Protein AF-A0A838I2Y4-F1 (afdb_monomer)

Sequence (147 aa):
MRSLARFLLILVGFSLLSAVQGAMAASDRRRVGKDERAFYVGSHGWHTSIVVARTQIPSGAWPPGVTERTFAGYPYLEIGWGDRKFYTAPKPNVAMAFDAAFAPGPSVLHVVGLRPPLERAHAWSALVRARCTRAELDRLCRALGDS

Mean predicted aligned error: 10.51 Å

Radius of gyration: 18.24 Å; Cα contacts (8 Å, |Δi|>4): 194; chains: 1; bounding box: 56×30×41 Å

Secondary structure (DSSP, 8-state):
-HHHHHHHHHHHHHHHHHHHHHHHHHHTT----TTEEEEEEEE-SS-EEEEEEGGGS-TT-PPTT--GGGGTT-SEEEEEEEEHHHHH-SS--HHHHHHHHHS---EEEEEEEE-S-GGGTS--SEEEEEEEEHHHHHHHHHHHHT-

pLDDT: mean 81.63, std 17.97, range [40.75, 96.5]

Foldseek 3Di:
DVVVVVVVVVVVVVVVVVVVVVVVVVLVPDPDDPQKDKWKWFAPPLFIWIKHFLVLQDQVLAAPPDHSVVQVVFRMKTKGKWAPCQVPDPDHDPVNVVCGVPPDHDMDIDIDGADPPPPPRDPTPDMGMDMDGSVVSNVVSNVSRVD

Solvent-accessible surface area (backbone atoms only — not comparable to full-atom values): 8588 Å² total; per-residue (Å²): 116,79,65,60,57,54,52,49,52,52,50,51,51,54,52,55,57,52,52,53,53,55,53,54,64,55,59,75,69,61,86,74,58,100,56,64,38,65,38,32,44,37,25,64,80,87,51,67,31,41,33,39,45,49,91,68,54,54,92,89,24,54,34,84,96,52,52,74,74,80,41,66,91,23,63,25,35,38,41,33,72,44,37,38,69,45,75,68,39,96,74,65,50,71,69,46,52,51,42,54,74,74,47,92,74,62,68,40,77,48,79,44,70,34,54,84,62,66,82,72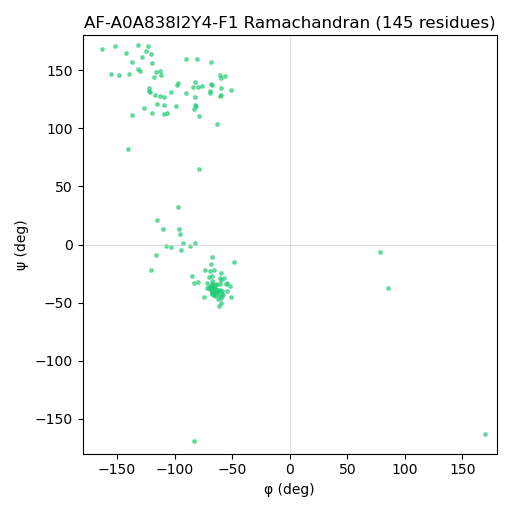,61,49,88,57,71,40,76,44,80,46,77,39,44,53,73,54,50,48,49,50,37,34,56,62,18,74,101

Nearest PDB structures (foldseek):
  7o1f-assembly1_C  TM=2.236E-01  e=2.782E+00  Thermochaetoides thermophila DSM 1495
  1ge8-assembly1_A  TM=2.158E-01  e=5.201E+00  Pyrococcus furiosus
  8rvo-assembly1_I  TM=1.762E-01  e=9.133E+00  Saccharomyces cerevisiae

Structure (mmCIF, N/CA/C/O backbone):
data_AF-A0A838I2Y4-F1
#
_entry.id   AF-A0A838I2Y4-F1
#
loop_
_atom_site.group_PDB
_atom_site.id
_atom_site.type_symbol
_atom_site.label_atom_id
_atom_site.label_alt_id
_atom_site.label_comp_id
_atom_site.label_asym_id
_atom_site.label_entity_id
_atom_site.label_seq_id
_atom_site.pdbx_PDB_ins_code
_atom_site.Cartn_x
_atom_site.Cartn_y
_atom_site.Cartn_z
_atom_site.occupancy
_atom_site.B_iso_or_equiv
_atom_site.auth_seq_id
_atom_site.auth_comp_id
_atom_site.auth_asym_id
_atom_site.auth_atom_id
_atom_site.pdbx_PDB_model_num
ATOM 1 N N . MET A 1 1 ? 39.630 -11.931 13.669 1.00 49.16 1 MET A N 1
ATOM 2 C CA . MET A 1 1 ? 38.730 -10.766 13.876 1.00 49.16 1 MET A CA 1
ATOM 3 C C . MET A 1 1 ? 37.644 -10.616 12.799 1.00 49.16 1 MET A C 1
ATOM 5 O O . MET A 1 1 ? 36.511 -10.334 13.158 1.00 49.16 1 MET A O 1
ATOM 9 N N . ARG A 1 2 ? 37.916 -10.856 11.503 1.00 44.41 2 ARG A N 1
ATOM 10 C CA . ARG A 1 2 ? 36.912 -10.728 10.416 1.00 44.41 2 ARG A CA 1
ATOM 11 C C . ARG A 1 2 ? 35.832 -11.833 10.342 1.00 44.41 2 ARG A C 1
ATOM 13 O O . ARG A 1 2 ? 34.778 -11.578 9.770 1.00 44.41 2 ARG A O 1
ATOM 20 N N . SER A 1 3 ? 36.042 -13.032 10.903 1.00 50.31 3 SER A N 1
ATOM 21 C CA . SER A 1 3 ? 34.997 -14.083 10.943 1.00 50.31 3 SER A CA 1
ATOM 22 C C . SER A 1 3 ? 34.031 -13.942 12.127 1.00 50.31 3 SER A C 1
ATOM 24 O O . SER A 1 3 ? 32.865 -14.296 11.996 1.00 50.31 3 SER A O 1
ATOM 26 N N . LEU A 1 4 ? 34.469 -13.333 13.234 1.00 48.91 4 LEU A N 1
ATOM 27 C CA . LEU A 1 4 ? 33.637 -13.090 14.418 1.00 48.91 4 LEU A CA 1
ATOM 28 C C . LEU A 1 4 ? 32.532 -12.054 14.137 1.00 48.91 4 LEU A C 1
ATOM 30 O O . LEU A 1 4 ? 31.389 -12.244 14.534 1.00 48.91 4 LEU A O 1
ATOM 34 N N . ALA A 1 5 ? 32.845 -11.007 13.364 1.00 40.75 5 ALA A N 1
ATOM 35 C CA . ALA A 1 5 ? 31.877 -9.990 12.939 1.00 40.75 5 ALA A CA 1
ATOM 36 C C . ALA A 1 5 ? 30.797 -10.541 11.985 1.00 40.75 5 ALA A C 1
ATOM 38 O O . ALA A 1 5 ? 29.648 -10.114 12.037 1.00 40.75 5 ALA A O 1
ATOM 39 N N . ARG A 1 6 ? 31.144 -11.527 11.143 1.00 45.00 6 ARG A N 1
ATOM 40 C CA . ARG A 1 6 ? 30.187 -12.212 10.255 1.00 45.00 6 ARG A CA 1
ATOM 41 C C . ARG A 1 6 ? 29.246 -13.133 11.033 1.00 45.00 6 ARG A C 1
ATOM 43 O O . ARG A 1 6 ? 28.061 -13.172 10.730 1.00 45.00 6 ARG A O 1
ATOM 50 N N . PHE A 1 7 ? 29.750 -13.806 12.067 1.00 49.69 7 PHE A N 1
ATOM 51 C CA . PHE A 1 7 ? 28.928 -14.613 12.972 1.00 49.69 7 PHE A CA 1
ATOM 52 C C . PHE A 1 7 ? 27.969 -13.745 13.805 1.00 49.69 7 PHE A C 1
ATOM 54 O O . PHE A 1 7 ? 26.801 -14.093 13.956 1.00 49.69 7 PHE A O 1
ATOM 61 N N . LEU A 1 8 ? 28.428 -12.575 14.272 1.00 51.66 8 LEU A N 1
ATOM 62 C CA . LEU A 1 8 ? 27.589 -11.615 14.998 1.00 51.66 8 LEU A CA 1
ATOM 63 C C . LEU A 1 8 ? 26.461 -11.038 14.124 1.00 51.66 8 LEU A C 1
ATOM 65 O O . LEU A 1 8 ? 25.335 -10.920 14.592 1.00 51.66 8 LEU A O 1
ATOM 69 N N . LEU A 1 9 ? 26.732 -10.722 12.851 1.00 50.97 9 LEU A N 1
ATOM 70 C CA . LEU A 1 9 ? 25.718 -10.217 11.912 1.00 50.97 9 LEU A CA 1
ATOM 71 C C . LEU A 1 9 ? 24.637 -11.262 11.590 1.00 50.97 9 LEU A C 1
ATOM 73 O O . LEU A 1 9 ? 23.460 -10.916 11.515 1.00 50.97 9 LEU A O 1
ATOM 77 N N . ILE A 1 10 ? 25.013 -12.539 11.462 1.00 55.91 10 ILE A N 1
ATOM 78 C CA . ILE A 1 10 ? 24.059 -13.641 11.248 1.00 55.91 10 ILE A CA 1
ATOM 79 C C . ILE A 1 10 ? 23.187 -13.854 12.498 1.00 55.91 10 ILE A C 1
ATOM 81 O O . ILE A 1 10 ? 21.975 -14.018 12.374 1.00 55.91 10 ILE A O 1
ATOM 85 N N . LEU A 1 11 ? 23.766 -13.774 13.702 1.00 51.59 11 LEU A N 1
ATOM 86 C CA . LEU A 1 11 ? 23.029 -13.911 14.967 1.00 51.59 11 LEU A CA 1
ATOM 87 C C . LEU A 1 11 ? 22.084 -12.729 15.245 1.00 51.59 11 LEU A C 1
ATOM 89 O O . LEU A 1 11 ? 20.965 -12.942 15.716 1.00 51.59 11 LEU A O 1
ATOM 93 N N . VAL A 1 12 ? 22.480 -11.497 14.908 1.00 56.12 12 VAL A N 1
ATOM 94 C CA . VAL A 1 12 ? 21.600 -10.314 14.985 1.00 56.12 12 VAL A CA 1
ATOM 95 C C . VAL A 1 12 ? 20.452 -10.429 13.976 1.00 56.12 12 VAL A C 1
ATOM 97 O O . VAL A 1 12 ? 19.304 -10.175 14.335 1.00 56.12 12 VAL A O 1
ATOM 100 N N . GLY A 1 13 ? 20.727 -10.900 12.754 1.00 45.03 13 GLY A N 1
ATOM 101 C CA . GLY A 1 13 ? 19.696 -11.177 11.748 1.00 45.03 13 GLY A CA 1
ATOM 102 C C . GLY A 1 13 ? 18.682 -12.233 12.205 1.00 45.03 13 GLY A C 1
ATOM 103 O O . GLY A 1 13 ? 17.477 -12.019 12.094 1.00 45.03 13 GLY A O 1
ATOM 104 N N . PHE A 1 14 ? 19.144 -13.334 12.805 1.00 52.06 14 PHE A N 1
ATOM 105 C CA . PHE A 1 14 ? 18.268 -14.397 13.318 1.00 52.06 14 PHE A CA 1
ATOM 106 C C . PHE A 1 14 ? 17.422 -13.941 14.523 1.00 52.06 14 PHE A C 1
ATOM 108 O O . PHE A 1 14 ? 16.253 -14.316 14.662 1.00 52.06 14 PHE A O 1
ATOM 115 N N . SER A 1 15 ? 17.991 -13.078 15.370 1.00 52.84 15 SER A N 1
ATOM 116 C CA . SER A 1 15 ? 17.298 -12.490 16.524 1.00 52.84 15 SER A CA 1
ATOM 117 C C . SER A 1 15 ? 16.214 -11.493 16.092 1.00 52.84 15 SER A C 1
ATOM 119 O O . SER A 1 15 ? 15.123 -11.484 16.663 1.00 52.84 15 SER A O 1
ATOM 121 N N . LEU A 1 16 ? 16.465 -10.712 15.033 1.00 48.28 16 LEU A N 1
ATOM 122 C CA . LEU A 1 16 ? 15.476 -9.810 14.433 1.00 48.28 16 LEU A CA 1
ATOM 123 C C . LEU A 1 16 ? 14.318 -10.579 13.772 1.00 48.28 16 LEU A C 1
ATOM 125 O O . LEU A 1 16 ? 13.164 -10.197 13.955 1.00 48.28 16 LEU A O 1
ATOM 129 N N . LEU A 1 17 ? 14.586 -11.699 13.087 1.00 46.59 17 LEU A N 1
ATOM 130 C CA . LEU A 1 17 ? 13.525 -12.558 12.532 1.00 46.59 17 LEU A CA 1
ATOM 131 C C . LEU A 1 17 ? 12.643 -13.198 13.620 1.00 46.59 17 LEU A C 1
ATOM 133 O O . LEU A 1 17 ? 11.425 -13.287 13.456 1.00 46.59 17 LEU A O 1
ATOM 137 N N . SER A 1 18 ? 13.235 -13.601 14.745 1.00 54.41 18 SER A N 1
ATOM 138 C CA . SER A 1 18 ? 12.499 -14.213 15.863 1.00 54.41 18 SER A CA 1
ATOM 139 C C . SER A 1 18 ? 11.603 -13.197 16.588 1.00 54.41 18 SER A C 1
ATOM 141 O O . SER A 1 18 ? 10.475 -13.514 16.972 1.00 54.41 18 SER A O 1
ATOM 143 N N . ALA A 1 19 ? 12.058 -11.946 16.715 1.00 50.62 19 ALA A N 1
ATOM 144 C CA . ALA A 1 19 ? 11.269 -10.857 17.291 1.00 50.62 19 ALA A CA 1
ATOM 145 C C . ALA A 1 19 ? 10.045 -10.493 16.428 1.00 50.62 19 ALA A C 1
ATOM 147 O O . ALA A 1 19 ? 8.967 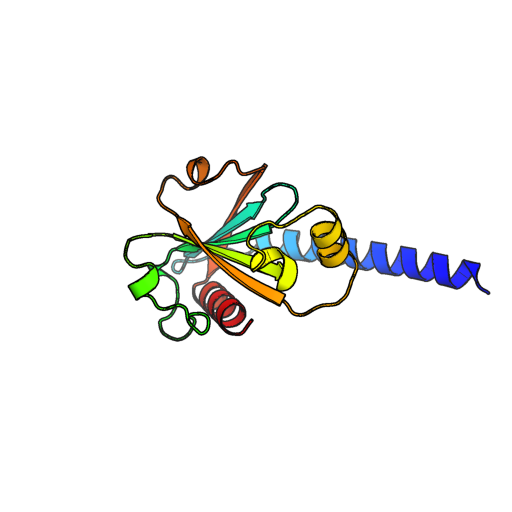-10.229 16.967 1.00 50.62 19 ALA A O 1
ATOM 148 N N . VAL A 1 20 ? 10.173 -10.549 15.096 1.00 51.12 20 VAL A N 1
ATOM 149 C CA . VAL A 1 20 ? 9.050 -10.329 14.167 1.00 51.12 20 VAL A CA 1
ATOM 150 C C . VAL A 1 20 ? 7.984 -11.425 14.313 1.00 51.12 20 VAL A C 1
ATOM 152 O O . VAL A 1 20 ? 6.795 -11.112 14.373 1.00 51.12 20 VAL A O 1
ATOM 155 N N . GLN A 1 21 ? 8.379 -12.697 14.455 1.00 48.38 21 GLN A N 1
ATOM 156 C CA . GLN A 1 21 ? 7.431 -13.804 14.666 1.00 48.38 21 GLN A CA 1
ATOM 157 C C . GLN A 1 21 ? 6.688 -13.698 16.007 1.00 48.38 21 GLN A C 1
ATOM 159 O O . GLN A 1 21 ? 5.468 -13.870 16.053 1.00 48.38 21 GLN A O 1
ATOM 164 N N . GLY A 1 22 ? 7.397 -13.359 17.090 1.00 44.53 22 GLY A N 1
ATOM 165 C CA . GLY A 1 22 ? 6.794 -13.168 18.414 1.00 44.53 22 GLY A CA 1
ATOM 166 C C . GLY A 1 22 ? 5.775 -12.021 18.455 1.00 44.53 22 GLY A C 1
ATOM 167 O O . GLY A 1 22 ? 4.707 -12.165 19.051 1.00 44.53 22 GLY A O 1
ATOM 168 N N . ALA A 1 23 ? 6.059 -10.910 17.767 1.00 50.09 23 ALA A N 1
ATOM 169 C CA . ALA A 1 23 ? 5.144 -9.774 17.659 1.00 50.09 23 ALA A CA 1
ATOM 170 C C . ALA A 1 23 ? 3.867 -10.114 16.863 1.00 50.09 23 ALA A C 1
ATOM 172 O O . ALA A 1 23 ? 2.768 -9.723 17.262 1.00 50.09 23 ALA A O 1
ATOM 173 N N . MET A 1 24 ? 3.986 -10.898 15.786 1.00 48.28 24 MET A N 1
ATOM 174 C CA . MET A 1 24 ? 2.833 -11.366 15.003 1.00 48.28 24 MET A CA 1
ATOM 175 C C . MET A 1 24 ? 1.944 -12.336 15.797 1.00 48.28 24 MET A C 1
ATOM 177 O O . MET A 1 24 ? 0.725 -12.173 15.820 1.00 48.28 24 MET A O 1
ATOM 181 N N . ALA A 1 25 ? 2.534 -13.280 16.540 1.00 45.22 25 ALA A N 1
ATOM 182 C CA . ALA A 1 25 ? 1.789 -14.227 17.379 1.00 45.22 25 ALA A CA 1
ATOM 183 C C . ALA A 1 25 ? 1.113 -13.577 18.608 1.00 45.22 25 ALA A C 1
ATOM 185 O O . ALA A 1 25 ? 0.159 -14.121 19.174 1.00 45.22 25 ALA A O 1
ATOM 186 N N . ALA A 1 26 ? 1.601 -12.418 19.057 1.00 49.00 26 ALA A N 1
ATOM 187 C CA . ALA A 1 26 ? 0.959 -11.625 20.104 1.00 49.00 26 ALA A CA 1
ATOM 188 C C . ALA A 1 26 ? -0.217 -10.792 19.562 1.00 49.00 26 ALA A C 1
ATOM 190 O O . ALA A 1 26 ? -1.211 -10.612 20.269 1.00 49.00 26 ALA A O 1
ATOM 191 N N . SER A 1 27 ? -0.144 -10.342 18.303 1.00 51.97 27 SER A N 1
ATOM 192 C CA . SER A 1 27 ? -1.231 -9.611 17.639 1.00 51.97 27 SER A CA 1
ATOM 193 C C . SER A 1 27 ? -2.504 -10.451 17.490 1.00 51.97 27 SER A C 1
ATOM 195 O O . SER A 1 27 ? -3.605 -9.915 17.608 1.00 51.97 27 SER A O 1
ATOM 197 N N . ASP A 1 28 ? -2.360 -11.760 17.285 1.00 48.66 28 ASP A N 1
ATOM 198 C CA . ASP A 1 28 ? -3.473 -12.699 17.081 1.00 48.66 28 ASP A CA 1
ATOM 199 C C . ASP A 1 28 ? -4.334 -12.908 18.349 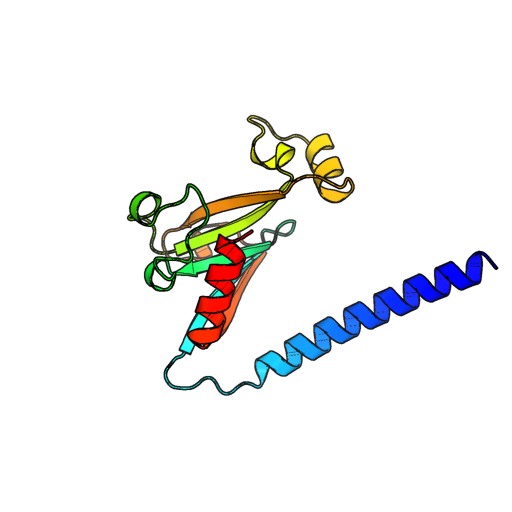1.00 48.66 28 ASP A C 1
ATOM 201 O O . ASP A 1 28 ? -5.477 -13.356 18.297 1.00 48.66 28 ASP A O 1
ATOM 205 N N . ARG A 1 29 ? -3.813 -12.525 19.526 1.00 49.94 29 ARG A N 1
ATOM 206 C CA . ARG A 1 29 ? -4.487 -12.686 20.828 1.00 49.94 29 ARG A CA 1
ATOM 207 C C . ARG A 1 29 ? -5.319 -11.487 21.274 1.00 49.94 29 ARG A C 1
ATOM 209 O O . ARG A 1 29 ? -5.902 -11.516 22.362 1.00 49.94 29 ARG A O 1
ATOM 216 N N . ARG A 1 30 ? -5.399 -10.421 20.475 1.00 55.75 30 ARG A N 1
ATOM 217 C CA . ARG A 1 30 ? -6.185 -9.242 20.846 1.00 55.75 30 ARG A CA 1
ATOM 218 C C . ARG A 1 30 ? -7.668 -9.507 20.585 1.00 55.75 30 ARG A C 1
ATOM 220 O O . ARG A 1 30 ? -8.099 -9.583 19.441 1.00 55.75 30 ARG A O 1
ATOM 227 N N . ARG A 1 31 ? -8.475 -9.622 21.646 1.00 51.78 31 ARG A N 1
ATOM 228 C CA . ARG A 1 31 ? -9.944 -9.604 21.528 1.00 51.78 31 ARG A CA 1
ATOM 229 C C . ARG A 1 31 ? -10.370 -8.239 20.979 1.00 51.78 31 ARG A C 1
ATOM 231 O O . ARG A 1 31 ? -10.342 -7.245 21.701 1.00 51.78 31 ARG A O 1
ATOM 238 N N . VAL A 1 32 ? -10.718 -8.187 19.697 1.00 53.06 32 VAL A N 1
ATOM 239 C CA . VAL A 1 32 ? -11.208 -6.971 19.037 1.00 53.06 32 VAL A CA 1
ATOM 240 C C . VAL A 1 32 ? -12.700 -6.815 19.353 1.00 53.06 32 VAL A C 1
ATOM 242 O O . VAL A 1 32 ? -13.491 -7.711 19.079 1.00 53.06 32 VAL A O 1
ATOM 245 N N . GLY A 1 33 ? -13.066 -5.712 20.012 1.00 53.53 33 GLY A N 1
ATOM 246 C CA . GLY A 1 33 ? -14.449 -5.375 20.377 1.00 53.53 33 GLY A CA 1
ATOM 247 C C . GLY A 1 33 ? -15.242 -4.706 19.243 1.00 53.53 33 GLY A C 1
ATOM 248 O O . GLY A 1 33 ? -14.782 -4.634 18.111 1.00 53.53 33 GLY A O 1
ATOM 249 N N . LYS A 1 34 ? -16.424 -4.165 19.582 1.00 50.09 34 LYS A N 1
ATOM 250 C CA . LYS A 1 34 ? -17.480 -3.584 18.710 1.00 50.09 34 LYS A CA 1
ATOM 251 C C . LYS A 1 34 ? -17.022 -2.569 17.632 1.00 50.09 34 LYS A C 1
ATOM 253 O O . LYS A 1 34 ? -17.766 -2.322 16.689 1.00 50.09 34 LYS A O 1
ATOM 258 N N . ASP A 1 35 ? -15.803 -2.038 17.726 1.00 62.22 35 ASP A N 1
ATOM 259 C CA . ASP A 1 35 ? -15.154 -1.164 16.732 1.00 62.22 35 ASP A CA 1
ATOM 260 C C . ASP A 1 35 ? -14.203 -1.915 15.780 1.00 62.22 35 ASP A C 1
ATOM 262 O O . ASP A 1 35 ? -13.185 -1.371 15.337 1.00 62.22 35 ASP A O 1
ATOM 266 N N . GLU A 1 36 ? -14.519 -3.171 15.461 1.00 76.00 36 GLU A N 1
ATOM 267 C CA . GLU A 1 36 ? -13.730 -3.994 14.547 1.00 76.00 36 GLU A CA 1
ATOM 268 C C . GLU A 1 36 ? -13.667 -3.341 13.155 1.00 76.00 36 GLU A C 1
ATOM 270 O O . GLU A 1 36 ? -14.669 -2.938 12.550 1.00 76.00 36 GLU A O 1
ATOM 275 N N . ARG A 1 37 ? -12.445 -3.186 12.660 1.00 92.44 37 ARG A N 1
ATOM 276 C CA . ARG A 1 37 ? -12.104 -2.788 11.299 1.00 92.44 37 ARG A CA 1
ATOM 277 C C . ARG A 1 37 ? -11.188 -3.850 10.712 1.00 92.44 37 ARG A C 1
ATOM 279 O O . ARG A 1 37 ? -10.683 -4.727 11.415 1.00 92.44 37 ARG A O 1
ATOM 286 N N . ALA A 1 38 ? -10.997 -3.793 9.404 1.00 92.44 38 ALA A N 1
ATOM 287 C CA . ALA A 1 38 ? -10.071 -4.685 8.742 1.00 92.44 38 ALA A CA 1
ATOM 288 C C . ALA A 1 38 ? -9.440 -3.999 7.544 1.00 92.44 38 ALA A C 1
ATOM 290 O O . ALA A 1 38 ? -10.097 -3.243 6.834 1.00 92.44 38 ALA A O 1
ATOM 291 N N . PHE A 1 39 ? -8.190 -4.348 7.310 1.00 95.38 39 PHE A N 1
ATOM 292 C CA . PHE A 1 39 ? -7.505 -4.146 6.048 1.00 95.38 39 PHE A CA 1
ATOM 293 C C . PHE A 1 39 ? -7.014 -5.512 5.567 1.00 95.38 39 PHE A C 1
ATOM 295 O O . PHE A 1 39 ? -7.107 -6.511 6.291 1.00 95.38 39 PHE A O 1
ATOM 302 N N . TYR A 1 40 ? -6.517 -5.573 4.342 1.00 95.44 40 TYR A N 1
ATOM 303 C CA . TYR A 1 40 ? -5.910 -6.781 3.806 1.00 95.44 40 TYR A CA 1
ATOM 304 C C . TYR A 1 40 ? -4.441 -6.531 3.510 1.00 95.44 40 TYR A C 1
ATOM 306 O O . TYR A 1 40 ? -4.046 -5.422 3.163 1.00 95.44 40 TYR A O 1
ATOM 314 N N . VAL A 1 41 ? -3.641 -7.577 3.650 1.00 96.50 41 VAL A N 1
ATOM 315 C CA . VAL A 1 41 ? -2.261 -7.617 3.179 1.00 96.50 41 VAL A CA 1
ATOM 316 C C . VAL A 1 41 ? -2.247 -8.524 1.959 1.00 96.50 41 VAL A C 1
ATOM 318 O O . VAL A 1 41 ? -2.544 -9.716 2.070 1.00 96.50 41 VAL A O 1
ATOM 321 N N . GLY A 1 42 ? -1.979 -7.937 0.797 1.00 94.19 42 GLY A N 1
ATOM 322 C CA . GLY A 1 42 ? -1.878 -8.638 -0.476 1.00 94.19 42 GLY A CA 1
ATOM 323 C C . GLY A 1 42 ? -0.424 -8.944 -0.800 1.00 94.19 42 GLY A C 1
ATOM 324 O O . GLY A 1 42 ? 0.450 -8.114 -0.579 1.00 94.19 42 GLY A O 1
ATOM 325 N N . SER A 1 43 ? -0.149 -10.133 -1.325 1.00 93.56 43 SER A N 1
ATOM 326 C CA . SER A 1 43 ? 1.156 -10.498 -1.867 1.00 93.56 43 SER A CA 1
ATOM 327 C C . SER A 1 43 ? 1.019 -10.894 -3.328 1.00 93.56 43 SER A C 1
ATOM 329 O O . SER A 1 43 ? 0.204 -11.750 -3.667 1.00 93.56 43 SER A O 1
ATOM 331 N N . HIS A 1 44 ? 1.877 -10.328 -4.172 1.00 87.00 44 HIS A N 1
ATOM 332 C CA . HIS A 1 44 ? 2.085 -10.721 -5.571 1.00 87.00 44 HIS A CA 1
ATOM 333 C C . HIS A 1 44 ? 3.283 -11.678 -5.724 1.00 87.00 44 HIS A C 1
ATOM 335 O O . HIS A 1 44 ? 3.800 -11.881 -6.817 1.00 87.00 44 HIS A O 1
ATOM 341 N N . GLY A 1 45 ? 3.787 -12.240 -4.616 1.00 88.56 45 GLY A N 1
ATOM 342 C CA . GLY A 1 45 ? 4.950 -13.138 -4.566 1.00 88.56 45 GLY A CA 1
ATOM 343 C C . GLY A 1 45 ? 6.301 -12.420 -4.484 1.00 88.56 45 GLY A C 1
ATOM 344 O O . GLY A 1 45 ? 7.177 -12.857 -3.748 1.00 88.56 45 GLY A O 1
ATOM 345 N N . TRP A 1 46 ? 6.453 -11.295 -5.179 1.00 83.69 46 TRP A N 1
ATOM 346 C CA . TRP A 1 46 ? 7.662 -10.452 -5.158 1.00 83.69 46 TRP A CA 1
ATOM 347 C C . TRP A 1 46 ? 7.407 -9.051 -4.579 1.00 83.69 46 TRP A C 1
ATOM 349 O O . TRP A 1 46 ? 8.346 -8.297 -4.336 1.00 83.69 46 TRP A O 1
ATOM 359 N N . HIS A 1 47 ? 6.139 -8.708 -4.342 1.00 88.31 47 HIS A N 1
ATOM 360 C CA . HIS A 1 47 ? 5.704 -7.440 -3.767 1.00 88.31 47 HIS A CA 1
ATOM 361 C C . HIS A 1 47 ? 4.564 -7.669 -2.776 1.00 88.31 47 HIS A C 1
ATOM 363 O O . HIS A 1 47 ? 3.741 -8.567 -2.973 1.00 88.31 47 HIS A O 1
ATOM 369 N N . THR A 1 48 ? 4.513 -6.843 -1.734 1.00 93.12 48 THR A N 1
ATOM 370 C CA . THR A 1 48 ? 3.456 -6.853 -0.722 1.00 93.12 48 THR A CA 1
ATOM 371 C C . THR A 1 48 ? 2.805 -5.483 -0.671 1.00 93.12 48 THR A C 1
ATOM 373 O O . THR A 1 48 ? 3.500 -4.470 -0.621 1.00 93.12 48 THR A O 1
ATOM 376 N N . SER A 1 49 ? 1.480 -5.468 -0.642 1.00 94.38 49 SER 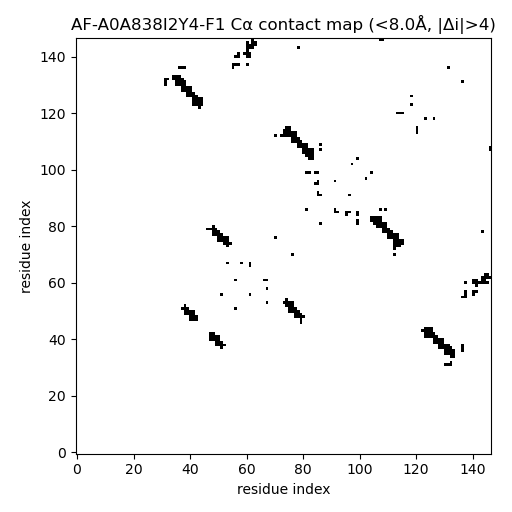A N 1
ATOM 377 C CA . SER A 1 49 ? 0.658 -4.268 -0.607 1.00 94.38 49 SER A CA 1
ATOM 378 C C . SER A 1 49 ? -0.355 -4.321 0.533 1.00 94.38 49 SER A C 1
ATOM 380 O O . SER A 1 49 ? -0.657 -5.376 1.103 1.00 94.38 49 SER A O 1
ATOM 382 N N . ILE A 1 50 ? -0.880 -3.152 0.884 1.00 96.38 50 ILE A N 1
ATOM 383 C CA . ILE A 1 50 ? -1.947 -2.991 1.867 1.00 96.38 50 ILE A CA 1
ATOM 384 C C . ILE A 1 50 ? -3.214 -2.587 1.129 1.00 96.38 50 ILE A C 1
ATOM 386 O O . ILE A 1 50 ? -3.221 -1.610 0.388 1.00 96.38 50 ILE A O 1
ATOM 390 N N . VAL A 1 51 ? -4.303 -3.316 1.358 1.00 96.31 51 VAL A N 1
ATOM 391 C CA . VAL A 1 51 ? -5.613 -3.011 0.786 1.00 96.31 51 VAL A CA 1
ATOM 392 C C . VAL A 1 51 ? -6.548 -2.500 1.874 1.00 96.31 51 VAL A C 1
ATOM 394 O O . VAL A 1 51 ? -6.851 -3.208 2.836 1.00 96.31 51 VAL A O 1
ATOM 397 N N . VAL A 1 52 ? -7.049 -1.280 1.707 1.00 95.44 52 VAL A N 1
ATOM 398 C CA . VAL A 1 52 ? -7.981 -0.628 2.638 1.00 95.44 52 VAL A CA 1
ATOM 399 C C . VAL A 1 52 ? -9.310 -0.339 1.954 1.00 95.44 52 VAL A C 1
ATOM 401 O O . VAL A 1 52 ? -9.360 -0.002 0.771 1.00 95.44 52 VAL A O 1
ATOM 404 N N . ALA A 1 53 ? -10.416 -0.460 2.691 1.00 94.62 53 ALA A N 1
ATOM 405 C CA . ALA A 1 53 ? -11.700 0.020 2.195 1.00 94.62 53 ALA A CA 1
ATOM 406 C C . ALA A 1 53 ? -11.672 1.552 2.141 1.00 94.62 53 ALA A C 1
ATOM 408 O O . ALA A 1 53 ? -11.351 2.201 3.137 1.00 94.62 53 ALA A O 1
ATOM 409 N N . ARG A 1 54 ? -12.061 2.139 1.005 1.00 93.50 54 ARG A N 1
ATOM 410 C CA . ARG A 1 54 ? -12.045 3.595 0.791 1.00 93.50 54 ARG A CA 1
ATOM 411 C C . ARG A 1 54 ? -12.825 4.343 1.872 1.00 93.50 54 ARG A C 1
ATOM 413 O O . ARG A 1 54 ? -12.383 5.372 2.362 1.00 93.50 54 ARG A O 1
ATOM 420 N N . THR A 1 55 ? -13.961 3.785 2.283 1.00 92.44 55 THR A N 1
ATOM 421 C CA . THR A 1 55 ? -14.846 4.348 3.316 1.00 92.44 55 THR A CA 1
ATOM 422 C C . THR A 1 55 ? -14.242 4.351 4.722 1.00 92.44 55 THR A C 1
ATOM 424 O O . THR A 1 55 ? -14.816 4.947 5.630 1.00 92.44 55 THR A O 1
ATOM 427 N N . GLN A 1 56 ? -13.109 3.677 4.923 1.00 93.12 56 GLN A N 1
ATOM 428 C CA . GLN A 1 56 ? -12.395 3.622 6.195 1.00 93.12 56 GLN A CA 1
ATOM 429 C C . GLN A 1 56 ? -11.153 4.524 6.217 1.00 93.12 56 GLN A C 1
ATOM 431 O O . GLN A 1 56 ? -10.503 4.605 7.255 1.00 93.12 56 GLN A O 1
ATOM 436 N N . ILE A 1 57 ? -10.826 5.203 5.112 1.00 93.00 57 ILE A N 1
ATOM 437 C CA . ILE A 1 57 ? -9.709 6.150 5.045 1.00 93.00 57 ILE A CA 1
ATOM 438 C C . ILE A 1 57 ? -10.178 7.498 5.612 1.00 93.00 57 ILE A C 1
ATOM 440 O O . ILE A 1 57 ? -11.122 8.085 5.076 1.00 93.00 57 ILE A O 1
ATOM 444 N N . PRO A 1 58 ? -9.547 8.025 6.677 1.00 93.06 58 PRO A N 1
ATOM 445 C CA . PRO A 1 58 ? -9.867 9.356 7.184 1.00 93.06 58 PRO A CA 1
ATOM 446 C C . PRO A 1 58 ? -9.628 10.443 6.126 1.00 93.06 58 PRO A C 1
ATOM 448 O O . PRO A 1 58 ? -8.645 10.393 5.392 1.00 93.06 58 PRO A O 1
ATOM 451 N N . SER A 1 59 ? -10.474 11.475 6.088 1.00 88.25 59 SER A N 1
ATOM 452 C CA . SER A 1 59 ? -10.391 12.564 5.095 1.00 88.25 59 SER A CA 1
ATOM 453 C C . SER A 1 59 ? -9.043 13.300 5.067 1.00 88.25 59 SER A C 1
ATOM 455 O O . SER A 1 59 ? -8.645 13.787 4.016 1.00 88.25 59 SER A O 1
ATOM 457 N N . GLY A 1 60 ? -8.325 13.358 6.191 1.00 89.06 60 GLY A N 1
ATOM 458 C CA . GLY A 1 60 ? -6.988 13.958 6.292 1.00 89.06 60 GLY A CA 1
ATOM 459 C C . GLY A 1 60 ? -5.819 12.976 6.168 1.00 89.06 60 GLY A C 1
ATOM 460 O O . GLY A 1 60 ? -4.699 13.359 6.470 1.00 89.06 60 GLY A O 1
ATOM 461 N N . ALA A 1 61 ? -6.066 11.714 5.807 1.00 91.81 61 ALA A N 1
ATOM 462 C CA . ALA A 1 61 ? -5.046 10.660 5.729 1.00 91.81 61 ALA A CA 1
ATOM 463 C C . ALA A 1 61 ? -4.734 10.229 4.284 1.00 91.81 61 ALA A C 1
ATOM 465 O O . ALA A 1 61 ? -4.161 9.167 4.058 1.00 91.81 61 ALA A O 1
ATOM 466 N N . TRP A 1 62 ? -5.176 11.010 3.300 1.00 88.38 62 TRP A N 1
ATOM 467 C CA . TRP A 1 62 ? -4.948 10.710 1.892 1.00 88.38 62 TRP A CA 1
ATOM 468 C C . TRP A 1 62 ? -3.529 11.111 1.475 1.00 88.38 62 TRP A C 1
ATOM 470 O O . TRP A 1 62 ? -3.112 12.221 1.812 1.00 88.38 62 TRP A O 1
ATOM 480 N N . PRO A 1 63 ? -2.809 10.259 0.719 1.00 83.69 63 PRO A N 1
ATOM 481 C CA . PRO A 1 63 ? -1.493 10.611 0.204 1.00 83.69 63 PRO A CA 1
ATOM 482 C C . PRO A 1 63 ? -1.514 11.899 -0.635 1.00 83.69 63 PRO A C 1
ATOM 484 O O . PRO A 1 63 ? -2.478 12.123 -1.377 1.00 83.69 63 PRO A O 1
ATOM 487 N N . PRO A 1 64 ? -0.456 12.728 -0.594 1.00 83.06 64 PRO A N 1
ATOM 488 C CA . PRO A 1 64 ? -0.336 13.913 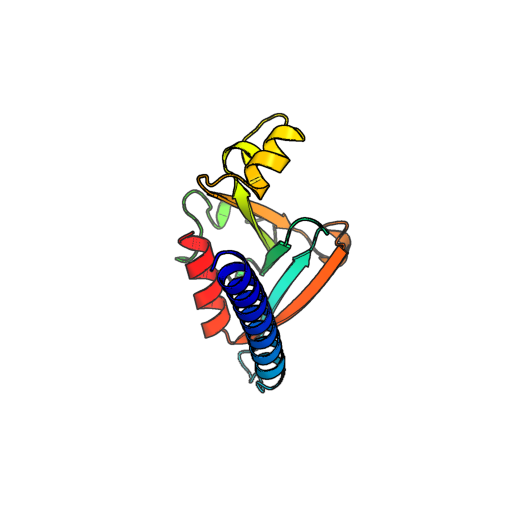-1.434 1.00 83.06 64 PRO A CA 1
ATOM 489 C C . PRO A 1 64 ? -0.587 13.611 -2.917 1.00 83.06 64 PRO A C 1
ATOM 491 O O . PRO A 1 64 ? -0.055 12.657 -3.480 1.00 83.06 64 PRO A O 1
ATOM 494 N N . GLY A 1 65 ? -1.413 14.434 -3.567 1.00 81.62 65 GLY A N 1
ATOM 495 C CA . GLY A 1 65 ? -1.782 14.250 -4.977 1.00 81.62 65 GLY A CA 1
ATOM 496 C C . GLY A 1 65 ? -2.841 13.169 -5.230 1.00 81.62 65 GLY A C 1
ATOM 497 O O . GLY A 1 65 ? -3.360 13.078 -6.343 1.00 81.62 65 GLY A O 1
ATOM 498 N N . VAL A 1 66 ? -3.233 12.405 -4.208 1.00 83.50 66 VAL A N 1
ATOM 499 C CA . VAL A 1 66 ? -4.371 11.490 -4.253 1.00 83.50 66 VAL A CA 1
ATOM 500 C C . VAL A 1 66 ? -5.547 12.117 -3.515 1.00 83.50 66 VAL A C 1
ATOM 502 O O . VAL A 1 66 ? -5.424 12.580 -2.387 1.00 83.50 66 VAL A O 1
ATOM 505 N N . THR A 1 67 ? -6.721 12.118 -4.143 1.00 82.62 67 THR A N 1
ATOM 506 C CA . THR A 1 67 ? -7.951 12.588 -3.497 1.00 82.62 67 THR A CA 1
ATOM 507 C C . THR A 1 67 ? -8.974 11.470 -3.431 1.00 82.62 67 THR A C 1
ATOM 509 O O . THR A 1 67 ? -8.991 10.578 -4.283 1.00 82.62 67 THR A O 1
ATOM 512 N N . GLU A 1 68 ? -9.900 11.570 -2.479 1.00 84.50 68 GLU A N 1
ATOM 513 C CA . GLU A 1 68 ? -11.057 10.677 -2.417 1.00 84.50 68 GLU A CA 1
ATOM 514 C C . GLU A 1 68 ? -11.812 10.624 -3.758 1.00 84.50 68 GLU A C 1
ATOM 516 O O . GLU A 1 68 ? -12.282 9.562 -4.178 1.00 84.50 68 GLU A O 1
ATOM 521 N N . ARG A 1 69 ? -11.880 11.759 -4.465 1.00 87.38 69 ARG A N 1
ATOM 522 C CA . ARG A 1 69 ? -12.557 11.879 -5.757 1.00 87.38 69 ARG A CA 1
ATOM 523 C C . ARG A 1 69 ? -11.868 11.076 -6.860 1.00 87.38 69 ARG A C 1
ATOM 525 O O . ARG A 1 69 ? -12.571 10.491 -7.681 1.00 87.38 69 ARG A O 1
ATOM 532 N N . THR A 1 70 ? -10.533 11.001 -6.859 1.00 88.38 70 THR A N 1
ATOM 533 C CA . THR A 1 70 ? -9.745 10.223 -7.837 1.00 88.38 70 THR A CA 1
ATOM 534 C C . THR A 1 70 ? -10.180 8.756 -7.861 1.00 88.38 70 THR A C 1
ATOM 536 O O . THR A 1 70 ? -10.232 8.137 -8.921 1.00 88.38 70 THR A O 1
ATOM 539 N N . PHE A 1 71 ? -10.573 8.220 -6.703 1.00 92.00 71 PHE A N 1
ATOM 540 C CA . PHE A 1 71 ? -10.953 6.821 -6.536 1.00 92.00 71 PHE A CA 1
ATOM 541 C C . PHE A 1 71 ? -12.427 6.612 -6.164 1.00 92.00 71 PHE A C 1
ATOM 543 O O . PHE A 1 71 ? -12.792 5.553 -5.658 1.00 92.00 71 PHE A O 1
ATOM 550 N N . ALA A 1 72 ? -13.307 7.579 -6.442 1.00 90.81 72 ALA A N 1
ATOM 551 C CA . ALA A 1 72 ? -14.717 7.506 -6.046 1.00 90.81 72 ALA A CA 1
ATOM 552 C C . ALA A 1 72 ? -15.432 6.226 -6.536 1.00 90.81 72 ALA A C 1
ATOM 554 O O . ALA A 1 72 ? -16.286 5.686 -5.832 1.00 90.81 72 ALA A O 1
ATOM 555 N N . GLY A 1 73 ? -15.050 5.714 -7.713 1.00 92.94 73 GLY A N 1
ATOM 556 C CA . GLY A 1 73 ? -15.594 4.488 -8.311 1.00 92.94 73 GLY A CA 1
ATOM 557 C C . GLY A 1 73 ? -14.984 3.171 -7.809 1.00 92.94 73 GLY A C 1
ATOM 558 O O . GLY A 1 73 ? -15.370 2.111 -8.305 1.00 92.94 73 GLY A O 1
ATOM 559 N N . TYR A 1 74 ? -14.043 3.220 -6.863 1.00 95.00 74 TYR A N 1
ATOM 560 C CA . TYR A 1 74 ? -13.317 2.058 -6.351 1.00 95.00 74 TYR A CA 1
ATOM 561 C C . TYR A 1 74 ? -13.563 1.898 -4.842 1.00 95.00 74 TYR A C 1
ATOM 563 O O . TYR A 1 74 ? -13.157 2.752 -4.051 1.00 95.00 74 TYR A O 1
ATOM 571 N N . PRO A 1 75 ? -14.260 0.829 -4.410 1.00 94.38 75 PRO A N 1
ATOM 572 C CA . PRO A 1 75 ? -14.542 0.598 -2.992 1.00 94.38 75 PRO A CA 1
ATOM 573 C C . PRO A 1 75 ? -13.301 0.309 -2.140 1.00 94.38 75 PRO A C 1
ATOM 575 O O . PRO A 1 75 ? -13.342 0.509 -0.927 1.00 94.38 75 PRO A O 1
ATOM 578 N N . TYR A 1 76 ? -12.213 -0.147 -2.760 1.00 95.06 76 TYR A N 1
ATOM 579 C CA . TYR A 1 76 ? -10.962 -0.488 -2.092 1.00 95.06 76 TYR A CA 1
ATOM 580 C C . TYR A 1 76 ? -9.782 0.172 -2.792 1.00 95.06 76 TYR A C 1
ATOM 582 O O . TYR A 1 76 ? -9.813 0.351 -4.010 1.00 95.06 76 TYR A O 1
ATOM 590 N N . LEU A 1 77 ? -8.745 0.492 -2.023 1.00 94.94 77 LEU A N 1
ATOM 591 C CA . LEU A 1 77 ? -7.453 0.926 -2.540 1.00 94.94 77 LEU A CA 1
ATOM 592 C C . LEU A 1 77 ? -6.396 -0.083 -2.138 1.00 94.94 77 LEU A C 1
ATOM 594 O O . LEU A 1 77 ? -6.283 -0.393 -0.955 1.00 94.94 77 LEU A O 1
ATOM 598 N N . GLU A 1 78 ? -5.627 -0.549 -3.108 1.00 95.12 78 GLU A N 1
ATOM 599 C CA . GLU A 1 78 ? -4.352 -1.212 -2.889 1.00 95.12 78 GLU A CA 1
ATOM 600 C C . GLU A 1 78 ? -3.238 -0.168 -2.891 1.00 95.12 78 GLU A C 1
ATOM 602 O O . GLU A 1 78 ? -3.159 0.665 -3.792 1.00 95.12 78 GLU A O 1
ATOM 607 N N . ILE A 1 79 ? -2.392 -0.212 -1.870 1.00 94.38 79 ILE A N 1
ATOM 608 C CA . ILE A 1 79 ? -1.309 0.734 -1.640 1.00 94.38 79 ILE A CA 1
ATOM 609 C C . ILE A 1 79 ? -0.020 -0.067 -1.470 1.00 94.38 79 ILE A C 1
ATOM 611 O O . ILE A 1 79 ? 0.110 -0.867 -0.540 1.00 94.38 79 ILE A O 1
ATOM 615 N N . GLY A 1 80 ? 0.926 0.153 -2.375 1.00 92.31 80 GLY A N 1
ATOM 616 C CA . GLY A 1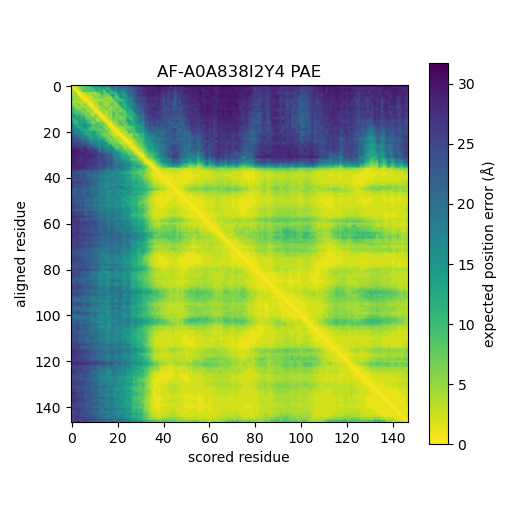 80 ? 2.290 -0.361 -2.310 1.00 92.31 80 GLY A CA 1
ATOM 617 C C . GLY A 1 80 ? 3.304 0.779 -2.310 1.00 92.31 80 GLY A C 1
ATOM 618 O O . GLY A 1 80 ? 2.982 1.913 -2.657 1.00 92.31 80 GLY A O 1
ATOM 619 N N . TRP A 1 81 ? 4.541 0.480 -1.931 1.00 91.62 81 TRP A N 1
ATOM 620 C CA . TRP A 1 81 ? 5.663 1.416 -1.986 1.00 91.62 81 TRP A CA 1
ATOM 621 C C . TRP A 1 81 ? 6.875 0.755 -2.639 1.00 91.62 81 TRP A C 1
ATOM 623 O O . TRP A 1 81 ? 7.059 -0.462 -2.556 1.00 91.62 81 TRP A O 1
ATOM 633 N N . GLY A 1 82 ? 7.715 1.553 -3.288 1.00 91.62 82 GLY A N 1
ATOM 634 C CA . GLY A 1 82 ? 9.018 1.103 -3.769 1.00 91.62 82 GLY A CA 1
ATOM 635 C C . GLY A 1 82 ? 9.690 2.110 -4.689 1.00 91.62 82 GLY A C 1
ATOM 636 O O . GLY A 1 82 ? 9.331 3.285 -4.703 1.00 91.62 82 GLY A O 1
ATOM 637 N N . ASP A 1 83 ? 10.695 1.651 -5.433 1.00 94.69 83 ASP A N 1
ATOM 638 C CA . ASP A 1 83 ? 11.616 2.538 -6.141 1.00 94.69 83 ASP A CA 1
ATOM 639 C C . ASP A 1 83 ? 10.917 3.451 -7.160 1.00 94.69 83 ASP A C 1
ATOM 641 O O . ASP A 1 83 ? 10.174 3.008 -8.044 1.00 94.69 83 ASP A O 1
ATOM 645 N N . ARG A 1 84 ? 11.207 4.753 -7.060 1.00 94.62 84 ARG A N 1
ATOM 646 C CA . ARG A 1 84 ? 10.639 5.781 -7.935 1.00 94.62 84 ARG A CA 1
ATOM 647 C C . ARG A 1 84 ? 10.943 5.526 -9.402 1.00 94.62 84 ARG A C 1
ATOM 649 O O . ARG 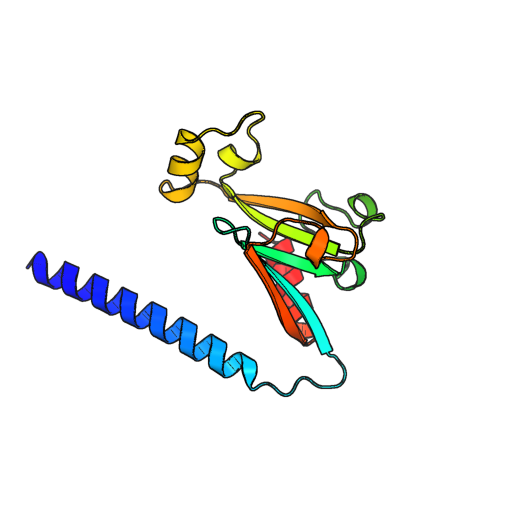A 1 84 ? 10.056 5.720 -10.232 1.00 94.62 84 ARG A O 1
ATOM 656 N N . LYS A 1 85 ? 12.178 5.150 -9.745 1.00 93.94 85 LYS A N 1
ATOM 657 C CA . LYS A 1 85 ? 12.567 4.972 -11.149 1.00 93.94 85 LYS A CA 1
ATOM 658 C C . LYS A 1 85 ? 11.824 3.783 -11.738 1.00 93.94 85 LYS A C 1
ATOM 660 O O . LYS A 1 85 ? 11.310 3.898 -12.843 1.00 93.94 85 LYS A O 1
ATOM 665 N N . PHE A 1 86 ? 11.725 2.683 -10.995 1.00 94.00 86 PHE A N 1
ATOM 666 C CA . PHE A 1 86 ? 10.998 1.492 -11.415 1.00 94.00 86 PHE A CA 1
ATOM 667 C C . PHE A 1 86 ? 9.509 1.778 -11.640 1.00 94.00 86 PHE A C 1
ATOM 669 O O . PHE A 1 86 ? 9.003 1.524 -12.731 1.00 94.00 86 PHE A O 1
ATOM 676 N N . TYR A 1 87 ? 8.822 2.365 -10.654 1.00 92.00 87 TYR A N 1
ATOM 677 C CA . TYR A 1 87 ? 7.375 2.604 -10.734 1.00 92.00 87 TYR A CA 1
ATOM 678 C C . TYR A 1 87 ? 6.962 3.688 -11.733 1.00 92.00 87 TYR A C 1
ATOM 680 O O . TYR A 1 87 ? 5.851 3.637 -12.253 1.00 92.00 87 TYR A O 1
ATOM 688 N N . THR A 1 88 ? 7.821 4.673 -12.008 1.00 93.50 88 THR A N 1
ATOM 689 C CA . THR A 1 88 ? 7.496 5.758 -12.955 1.00 93.50 88 THR A CA 1
ATOM 690 C C . THR A 1 88 ? 7.994 5.496 -14.376 1.00 93.50 88 THR A C 1
ATOM 692 O O . THR A 1 88 ? 7.697 6.274 -15.284 1.00 93.50 88 THR A O 1
ATOM 695 N N . ALA A 1 89 ? 8.733 4.405 -14.602 1.00 94.38 89 ALA A N 1
ATOM 696 C CA . ALA A 1 89 ? 9.223 4.064 -15.926 1.00 94.38 89 ALA A CA 1
ATOM 697 C C . ALA A 1 89 ? 8.075 3.637 -16.853 1.00 94.38 89 ALA A C 1
ATOM 699 O O . ALA A 1 89 ? 7.317 2.731 -16.513 1.00 94.38 89 ALA A O 1
ATOM 700 N N . PRO A 1 90 ? 7.998 4.178 -18.083 1.00 93.69 90 PRO A N 1
ATOM 701 C CA . PRO A 1 90 ? 7.035 3.702 -19.077 1.00 93.69 90 PRO A CA 1
ATOM 702 C C . PRO A 1 90 ? 7.232 2.225 -19.450 1.00 93.69 90 PRO A C 1
ATOM 704 O O . PRO A 1 90 ? 6.291 1.551 -19.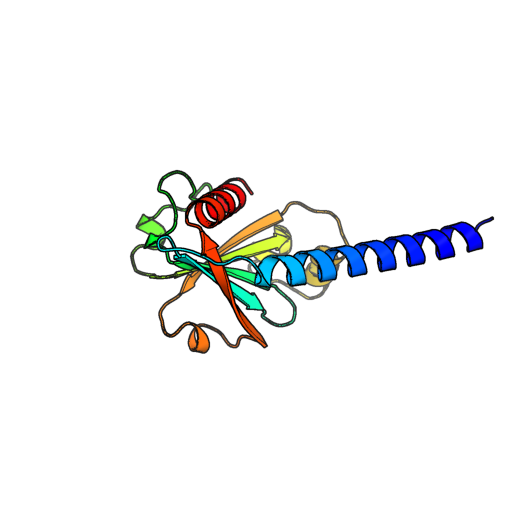859 1.00 93.69 90 PRO A O 1
ATOM 707 N N . LYS A 1 91 ? 8.477 1.736 -19.357 1.00 94.19 91 LYS A N 1
ATOM 708 C CA . LYS A 1 91 ? 8.878 0.350 -19.635 1.00 94.19 91 LYS A CA 1
ATOM 709 C C . LYS A 1 91 ? 9.922 -0.097 -18.602 1.00 94.19 91 LYS A C 1
ATOM 711 O O . LYS A 1 91 ? 11.119 -0.004 -18.889 1.00 94.19 91 LYS A O 1
ATOM 716 N N . PRO A 1 92 ? 9.502 -0.523 -17.398 1.00 90.19 92 PRO A N 1
ATOM 717 C CA . PRO A 1 92 ? 10.425 -1.055 -16.404 1.00 90.19 92 PRO A CA 1
ATOM 718 C C . PRO A 1 92 ? 11.132 -2.299 -16.952 1.00 90.19 92 PRO A C 1
ATOM 720 O O . PRO A 1 92 ? 10.562 -3.070 -17.725 1.00 90.19 92 PRO A O 1
ATOM 723 N N . ASN A 1 93 ? 12.393 -2.487 -16.567 1.00 93.94 93 ASN A N 1
ATOM 724 C CA . ASN A 1 93 ? 13.211 -3.608 -17.018 1.00 93.94 93 ASN A CA 1
ATOM 725 C C . ASN A 1 93 ? 13.915 -4.300 -15.844 1.00 93.94 93 ASN A C 1
ATOM 727 O O . ASN A 1 93 ? 13.886 -3.832 -14.707 1.00 93.94 93 ASN A O 1
ATOM 731 N N . VAL A 1 94 ? 14.551 -5.434 -16.136 1.00 94.00 94 VAL A N 1
ATOM 732 C CA . VAL A 1 94 ? 15.182 -6.290 -15.125 1.00 94.00 94 VAL A CA 1
ATOM 733 C C . VAL A 1 94 ? 16.309 -5.569 -14.384 1.00 94.00 94 VAL A C 1
ATOM 735 O O . VAL A 1 94 ? 16.392 -5.692 -13.169 1.00 94.00 94 VAL A O 1
ATOM 738 N N . ALA A 1 95 ? 17.132 -4.771 -15.071 1.00 94.12 95 ALA A N 1
ATOM 739 C CA . ALA A 1 95 ? 18.196 -4.010 -14.414 1.00 94.12 95 ALA A CA 1
ATOM 740 C C . ALA A 1 95 ? 17.621 -3.008 -13.402 1.00 94.12 95 ALA A C 1
ATOM 742 O O . ALA A 1 95 ? 18.102 -2.926 -12.279 1.00 94.12 95 ALA A O 1
ATOM 743 N N . MET A 1 96 ? 16.521 -2.335 -13.751 1.00 93.19 96 MET A N 1
ATOM 744 C CA . MET A 1 96 ? 15.821 -1.443 -12.823 1.00 93.19 96 MET A CA 1
ATOM 745 C C . MET A 1 96 ? 15.221 -2.193 -11.629 1.00 93.19 96 MET A C 1
ATOM 747 O O . MET 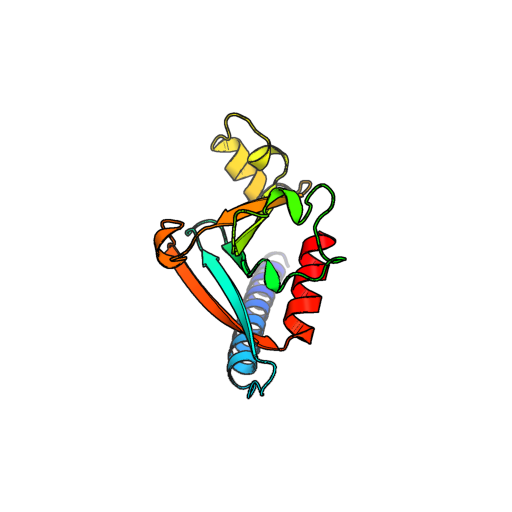A 1 96 ? 15.197 -1.648 -10.533 1.00 93.19 96 MET A O 1
ATOM 751 N N . ALA A 1 97 ? 14.748 -3.429 -11.816 1.00 90.62 97 ALA A N 1
ATOM 752 C CA . ALA A 1 97 ? 14.278 -4.262 -10.707 1.00 90.62 97 ALA A CA 1
ATOM 753 C C . ALA A 1 97 ? 15.428 -4.658 -9.764 1.00 90.62 97 ALA A C 1
ATOM 755 O O . ALA A 1 97 ? 15.258 -4.636 -8.546 1.00 90.62 97 ALA A O 1
ATOM 756 N N . PHE A 1 98 ? 16.603 -4.981 -10.315 1.00 92.69 98 PHE A N 1
ATOM 757 C CA . PHE A 1 98 ? 17.811 -5.225 -9.525 1.00 92.69 98 PHE A CA 1
ATOM 758 C C . PHE A 1 98 ? 18.230 -3.976 -8.745 1.00 92.69 98 PHE A C 1
ATOM 760 O O . PHE A 1 98 ? 18.458 -4.064 -7.540 1.00 92.69 98 PHE A O 1
ATOM 767 N N . ASP A 1 99 ? 18.266 -2.815 -9.396 1.00 92.00 99 ASP A N 1
ATOM 768 C CA . ASP A 1 99 ? 18.569 -1.549 -8.728 1.00 92.00 99 ASP A CA 1
ATOM 769 C C . ASP A 1 99 ? 17.557 -1.262 -7.614 1.00 92.00 99 ASP A C 1
ATOM 771 O O . ASP A 1 99 ? 17.954 -0.974 -6.490 1.00 92.00 99 ASP A O 1
ATOM 775 N N . ALA A 1 100 ? 16.260 -1.429 -7.878 1.00 91.25 100 ALA A N 1
ATOM 776 C CA . ALA A 1 100 ? 15.208 -1.234 -6.882 1.00 91.25 100 ALA A CA 1
ATOM 777 C C . ALA A 1 100 ? 15.344 -2.163 -5.660 1.00 91.25 100 ALA A C 1
ATOM 779 O O . ALA A 1 100 ? 14.931 -1.795 -4.562 1.00 91.25 100 ALA A O 1
ATOM 780 N N . ALA A 1 101 ? 15.904 -3.363 -5.838 1.00 89.00 101 ALA A N 1
ATOM 781 C CA . ALA A 1 101 ? 16.082 -4.336 -4.764 1.00 89.00 101 ALA A CA 1
ATOM 782 C C . ALA A 1 101 ? 17.344 -4.093 -3.920 1.00 89.00 101 ALA A C 1
ATOM 784 O O . ALA A 1 101 ? 17.342 -4.392 -2.725 1.00 89.00 101 ALA A O 1
ATOM 785 N N . PHE A 1 102 ? 18.426 -3.590 -4.525 1.00 93.44 102 PHE A N 1
ATOM 786 C CA . PHE A 1 102 ? 19.751 -3.563 -3.888 1.00 93.44 102 PHE A CA 1
ATOM 787 C C . PHE A 1 102 ? 20.358 -2.167 -3.724 1.00 93.44 102 PHE A C 1
ATOM 789 O O . PHE A 1 102 ? 21.236 -1.991 -2.876 1.00 93.44 102 PHE A O 1
ATOM 796 N N . ALA A 1 103 ? 19.925 -1.178 -4.505 1.00 91.44 103 ALA A N 1
ATOM 797 C CA . ALA A 1 103 ? 20.440 0.181 -4.435 1.00 91.44 103 ALA A CA 1
ATOM 798 C C . ALA A 1 103 ? 19.522 1.077 -3.584 1.00 91.44 103 ALA A C 1
ATOM 800 O O . ALA A 1 103 ? 18.299 1.031 -3.723 1.00 91.44 103 ALA A O 1
ATOM 801 N N . PRO A 1 104 ? 20.080 1.938 -2.714 1.00 89.56 104 PRO A N 1
ATOM 802 C CA . PRO A 1 104 ? 19.284 2.945 -2.031 1.00 89.56 104 PRO A CA 1
ATOM 803 C C . PRO A 1 104 ? 18.778 3.989 -3.035 1.00 89.56 104 PRO A C 1
ATOM 805 O O . PRO A 1 104 ? 19.523 4.469 -3.893 1.00 89.56 104 PRO A O 1
ATOM 808 N N . GLY A 1 105 ? 17.515 4.382 -2.897 1.00 89.88 105 GLY A N 1
ATOM 809 C CA . GLY A 1 105 ? 16.868 5.336 -3.787 1.00 89.88 105 GLY A CA 1
ATOM 810 C C . GLY A 1 105 ? 15.588 5.913 -3.183 1.00 89.88 105 GLY A C 1
ATOM 811 O O . GLY A 1 105 ? 15.119 5.439 -2.145 1.00 89.88 105 GLY A O 1
ATOM 812 N N . PRO A 1 106 ? 15.025 6.969 -3.792 1.00 92.69 106 PRO A N 1
ATOM 813 C CA . PRO A 1 106 ? 13.758 7.522 -3.346 1.00 92.69 106 PRO A CA 1
ATOM 814 C C . PRO A 1 106 ? 12.608 6.541 -3.612 1.00 92.69 106 PRO A C 1
ATOM 816 O O . PRO A 1 106 ? 12.507 5.969 -4.697 1.00 92.69 106 PRO A O 1
ATOM 819 N N . SER A 1 107 ? 11.703 6.422 -2.643 1.00 90.38 107 SER A N 1
ATOM 820 C CA . SER A 1 107 ? 10.467 5.650 -2.778 1.00 90.38 107 SER A CA 1
ATOM 821 C C . SER A 1 107 ? 9.322 6.516 -3.320 1.00 90.38 107 SER A C 1
ATOM 823 O O . SER A 1 107 ? 9.365 7.753 -3.264 1.00 90.38 107 SER A O 1
ATOM 825 N N . VAL A 1 108 ? 8.303 5.862 -3.867 1.00 92.56 108 VAL A N 1
ATOM 826 C CA . VAL A 1 108 ? 6.986 6.431 -4.175 1.00 92.56 108 VAL A CA 1
ATOM 827 C C . VAL A 1 108 ? 5.892 5.457 -3.763 1.00 92.56 108 VAL A C 1
ATOM 829 O O . VAL A 1 108 ? 6.118 4.246 -3.701 1.00 92.56 108 VAL A O 1
ATOM 832 N N . LEU A 1 109 ? 4.696 5.989 -3.530 1.00 92.44 109 LEU A N 1
ATOM 833 C CA . LEU A 1 109 ? 3.491 5.193 -3.358 1.00 92.44 109 LEU A CA 1
ATOM 834 C C . LEU A 1 109 ? 2.888 4.833 -4.716 1.00 92.44 109 LEU A C 1
ATOM 836 O O . LEU A 1 109 ? 2.742 5.678 -5.600 1.00 92.44 109 LEU A O 1
ATOM 840 N N . HIS A 1 110 ? 2.487 3.577 -4.849 1.00 92.38 110 HIS A N 1
ATOM 841 C CA . HIS A 1 110 ? 1.693 3.061 -5.950 1.00 92.38 110 HIS A CA 1
ATOM 842 C C . HIS A 1 110 ? 0.293 2.745 -5.418 1.00 92.38 110 HIS A C 1
ATOM 844 O O . HIS A 1 110 ? 0.132 1.857 -4.581 1.00 92.38 110 HIS A O 1
ATOM 850 N N . VAL A 1 111 ? -0.708 3.508 -5.868 1.00 93.88 111 VAL A N 1
ATOM 851 C CA . VAL A 1 111 ? -2.095 3.410 -5.389 1.00 93.88 111 VAL A CA 1
ATOM 852 C C . VAL A 1 111 ? -3.003 2.956 -6.525 1.00 93.88 111 VAL A C 1
ATOM 854 O O . VAL A 1 111 ? -3.110 3.633 -7.548 1.00 93.88 111 VAL A O 1
ATOM 857 N N . VAL A 1 112 ? -3.685 1.830 -6.330 1.00 93.56 112 VAL A N 1
ATOM 858 C CA . VAL A 1 112 ? -4.564 1.202 -7.322 1.00 93.56 112 VAL A CA 1
ATOM 859 C C . VAL A 1 112 ? -5.970 1.061 -6.749 1.00 93.56 112 VAL A C 1
ATOM 861 O O . VAL A 1 112 ? -6.164 0.600 -5.628 1.00 93.56 112 VAL A O 1
ATOM 864 N N . GLY A 1 113 ? -6.979 1.457 -7.523 1.00 94.88 113 GLY A N 1
ATOM 865 C CA . GLY A 1 113 ? -8.377 1.264 -7.155 1.00 94.88 113 GLY A CA 1
ATOM 866 C C . GLY A 1 113 ? -8.848 -0.147 -7.497 1.00 94.88 113 GLY A C 1
ATOM 867 O O . GLY A 1 113 ? -8.751 -0.563 -8.649 1.00 94.88 113 GLY A O 1
ATOM 868 N N . LEU A 1 114 ? -9.415 -0.863 -6.526 1.00 95.56 114 LEU A N 1
ATOM 869 C CA . LEU A 1 114 ? -9.923 -2.225 -6.699 1.00 95.56 114 LEU A CA 1
ATOM 870 C C . LEU A 1 114 ? -11.446 -2.289 -6.582 1.00 95.56 114 LEU A C 1
ATOM 872 O O . LEU A 1 114 ? -12.079 -1.540 -5.829 1.00 95.56 114 LEU A O 1
ATOM 876 N N . ARG A 1 115 ? -12.039 -3.236 -7.316 1.00 94.31 115 ARG A N 1
ATOM 877 C CA . ARG A 1 115 ? -13.457 -3.601 -7.216 1.00 94.31 115 ARG A CA 1
ATOM 878 C C . ARG A 1 115 ? -13.598 -5.008 -6.630 1.00 94.31 115 ARG A C 1
ATOM 880 O O . ARG A 1 115 ? -12.756 -5.858 -6.902 1.00 94.31 115 ARG A O 1
ATOM 887 N N . PRO A 1 116 ? -14.649 -5.267 -5.838 1.00 88.31 116 PRO A N 1
ATOM 888 C CA . PRO A 1 116 ? -14.915 -6.602 -5.324 1.00 88.31 116 PRO A CA 1
ATOM 889 C C . PRO A 1 116 ? -15.341 -7.582 -6.439 1.00 88.31 116 PRO A C 1
ATOM 891 O O . PRO A 1 116 ? -15.886 -7.149 -7.459 1.00 88.31 116 PRO A O 1
ATOM 894 N N . PRO A 1 117 ? -15.174 -8.901 -6.225 1.00 91.88 117 PRO A N 1
ATOM 895 C CA . PRO A 1 117 ? -14.559 -9.515 -5.042 1.00 91.88 117 PRO A CA 1
ATOM 896 C C . PRO A 1 117 ? -13.026 -9.385 -5.067 1.00 91.88 117 PRO A C 1
ATOM 898 O O . PRO A 1 117 ? -12.405 -9.578 -6.113 1.00 91.88 117 PRO A O 1
ATOM 901 N N . LEU A 1 118 ? -12.423 -9.039 -3.922 1.00 89.56 118 LEU A N 1
ATOM 902 C CA . LEU A 1 118 ? -10.990 -8.716 -3.820 1.00 89.56 118 LEU A CA 1
ATOM 903 C C . LEU A 1 118 ? -10.099 -9.890 -4.228 1.00 89.56 118 LEU A C 1
ATOM 905 O O . LEU A 1 118 ? -9.062 -9.690 -4.851 1.00 89.56 118 LEU A O 1
ATOM 909 N N . GLU A 1 119 ? -10.544 -11.109 -3.952 1.00 88.06 119 GLU A N 1
ATOM 910 C CA . GLU A 1 119 ? -9.871 -12.363 -4.280 1.00 88.06 119 GLU A CA 1
ATOM 911 C C . GLU A 1 119 ? -9.657 -12.531 -5.789 1.00 88.06 119 GLU A C 1
ATOM 913 O O . GLU A 1 119 ? -8.751 -13.247 -6.201 1.00 88.06 119 GLU A O 1
ATOM 918 N N . ARG A 1 120 ? -10.479 -11.865 -6.615 1.00 87.62 120 ARG A N 1
ATOM 919 C CA . ARG A 1 120 ? -10.373 -11.875 -8.083 1.00 87.62 120 ARG A CA 1
ATOM 920 C C . ARG A 1 120 ? -9.864 -10.559 -8.668 1.00 87.62 120 ARG A C 1
ATOM 922 O O . ARG A 1 120 ? -9.733 -10.467 -9.884 1.00 87.62 120 ARG A O 1
ATOM 929 N N . ALA A 1 121 ? -9.604 -9.547 -7.839 1.00 86.25 121 ALA A N 1
ATOM 930 C CA . ALA A 1 121 ? -9.114 -8.254 -8.312 1.00 86.25 121 ALA A CA 1
ATOM 931 C C . ALA A 1 121 ? -7.684 -8.356 -8.875 1.00 86.25 121 ALA A C 1
ATOM 933 O O . ALA A 1 121 ? -7.359 -7.663 -9.834 1.00 86.25 121 ALA A O 1
ATOM 934 N N . HIS A 1 122 ? -6.873 -9.270 -8.330 1.00 85.50 122 HIS A N 1
ATOM 935 C CA . HIS A 1 122 ? -5.540 -9.617 -8.820 1.00 85.50 122 HIS A CA 1
ATOM 936 C C . HIS A 1 122 ? -5.269 -11.119 -8.690 1.00 85.50 122 HIS A C 1
ATOM 938 O O . HIS A 1 122 ? -5.957 -11.832 -7.960 1.00 85.50 122 HIS A O 1
ATOM 944 N N . ALA A 1 123 ? -4.231 -11.592 -9.383 1.00 87.44 123 ALA A N 1
ATOM 945 C CA . ALA A 1 123 ? -3.680 -12.933 -9.212 1.00 87.44 123 ALA A CA 1
ATOM 946 C C . ALA A 1 123 ? -2.778 -12.983 -7.966 1.00 87.44 123 ALA A C 1
ATOM 948 O O . ALA A 1 123 ? -1.562 -13.130 -8.066 1.00 87.44 123 ALA A O 1
ATOM 949 N N . TRP A 1 124 ? -3.380 -12.794 -6.791 1.00 89.25 124 TRP A N 1
ATOM 950 C CA . TRP A 1 124 ? -2.663 -12.796 -5.521 1.00 89.25 124 TRP A CA 1
ATOM 951 C C . TRP A 1 124 ? -1.964 -14.137 -5.283 1.00 89.25 124 TRP A C 1
ATOM 953 O O . TRP A 1 124 ? -2.583 -15.195 -5.385 1.00 89.25 124 TRP A O 1
ATOM 963 N N . SER A 1 125 ? -0.707 -14.088 -4.856 1.00 92.19 125 SER A N 1
ATOM 964 C CA . SER A 1 125 ? -0.034 -15.238 -4.245 1.00 92.19 125 SER A CA 1
ATOM 965 C C . SER A 1 125 ? -0.579 -15.504 -2.839 1.00 92.19 125 SER A C 1
ATOM 967 O O . SER A 1 125 ? -0.654 -16.649 -2.404 1.00 92.19 125 SER A O 1
ATOM 969 N N . ALA A 1 126 ? -0.974 -14.444 -2.127 1.00 92.38 126 ALA A N 1
ATOM 970 C CA . ALA A 1 126 ? -1.697 -14.519 -0.863 1.00 92.38 126 ALA A CA 1
ATOM 971 C C . ALA A 1 126 ? -2.499 -13.233 -0.627 1.00 92.38 126 ALA A C 1
ATOM 973 O O . ALA A 1 126 ? -2.052 -12.146 -0.987 1.00 92.38 126 ALA A O 1
ATOM 974 N N . LEU A 1 127 ? -3.654 -13.348 0.026 1.00 93.19 127 LEU A N 1
ATOM 975 C CA . LEU A 1 127 ? -4.436 -12.207 0.495 1.00 93.19 127 LEU A CA 1
ATOM 976 C C . LEU A 1 127 ? -4.939 -12.508 1.906 1.00 93.19 127 LEU A C 1
ATOM 978 O O . LEU A 1 127 ? -5.767 -13.395 2.105 1.00 93.19 127 LEU A O 1
ATOM 982 N N . VAL A 1 128 ? -4.419 -11.785 2.894 1.00 94.50 128 VAL A N 1
ATOM 983 C CA . VAL A 1 128 ? -4.703 -12.041 4.311 1.00 94.50 128 VAL A CA 1
ATOM 984 C C . VAL A 1 128 ? -5.496 -10.885 4.892 1.00 94.50 128 VAL A C 1
ATOM 986 O O . VAL A 1 128 ? -5.084 -9.732 4.800 1.00 94.50 128 VAL A O 1
ATOM 989 N N . ARG A 1 129 ? -6.630 -11.185 5.530 1.00 93.62 129 ARG A N 1
ATOM 990 C CA . ARG A 1 129 ? -7.431 -10.188 6.249 1.00 93.62 129 ARG A CA 1
ATOM 991 C C . ARG A 1 129 ? -6.860 -9.968 7.647 1.00 93.62 129 ARG A C 1
ATOM 993 O O . ARG A 1 129 ? -6.918 -10.866 8.483 1.00 93.62 129 ARG A O 1
ATOM 1000 N N . ALA A 1 130 ? -6.394 -8.756 7.921 1.00 92.12 130 ALA A N 1
ATOM 1001 C CA . ALA A 1 130 ? -5.929 -8.343 9.237 1.00 92.12 130 ALA A CA 1
ATOM 1002 C C . ALA A 1 130 ? -7.032 -7.561 9.963 1.00 92.12 130 ALA A C 1
ATOM 1004 O O . ALA A 1 130 ? -7.494 -6.515 9.498 1.00 92.12 130 ALA A O 1
ATOM 1005 N N . ARG A 1 131 ? -7.478 -8.080 11.110 1.00 91.62 131 ARG A N 1
ATOM 1006 C CA . ARG A 1 131 ? -8.450 -7.406 11.982 1.00 91.62 131 ARG A CA 1
ATOM 1007 C C . ARG A 1 131 ? -7.727 -6.393 12.861 1.00 91.62 131 ARG A C 1
ATOM 1009 O O . ARG A 1 131 ? -6.648 -6.671 13.372 1.00 91.62 131 ARG A O 1
ATOM 1016 N N . CYS A 1 132 ? -8.332 -5.232 13.055 1.00 90.69 132 CYS A N 1
ATOM 1017 C CA . CYS A 1 132 ? -7.783 -4.167 13.885 1.00 90.69 132 CYS A CA 1
ATOM 1018 C C . CYS A 1 132 ? -8.903 -3.314 14.488 1.00 90.69 132 CYS A C 1
ATOM 1020 O O . CYS A 1 132 ? -10.077 -3.440 14.141 1.00 90.69 132 CYS A O 1
ATOM 1022 N N . THR A 1 133 ? -8.546 -2.437 15.415 1.00 92.44 133 THR A N 1
ATOM 1023 C CA . THR A 1 133 ? -9.433 -1.379 15.905 1.00 92.44 133 THR A CA 1
ATOM 1024 C C . THR A 1 133 ? -9.449 -0.199 14.940 1.00 92.44 133 THR A C 1
ATOM 1026 O O . THR A 1 133 ? -8.502 0.025 14.183 1.00 92.44 133 THR A O 1
ATOM 1029 N N . ARG A 1 134 ? -10.488 0.637 15.023 1.00 91.38 134 ARG A N 1
ATOM 1030 C CA . ARG A 1 134 ? -10.542 1.911 14.289 1.00 91.38 134 ARG A CA 1
ATOM 1031 C C . ARG A 1 134 ? -9.296 2.781 14.491 1.00 91.38 134 ARG A C 1
ATOM 1033 O O . ARG A 1 134 ? -8.743 3.271 13.519 1.00 91.38 134 ARG A O 1
ATOM 1040 N N . ALA A 1 135 ? -8.823 2.932 15.728 1.00 92.38 135 ALA A N 1
ATOM 1041 C CA . ALA A 1 135 ? -7.659 3.768 16.028 1.00 92.38 135 ALA A CA 1
ATOM 1042 C C . ALA A 1 135 ? -6.338 3.213 15.458 1.00 92.38 135 ALA A C 1
ATOM 1044 O O . ALA A 1 135 ? -5.394 3.969 15.227 1.00 92.38 135 ALA A O 1
ATOM 1045 N N . GLU A 1 136 ? -6.226 1.897 15.267 1.00 93.69 136 GLU A N 1
ATOM 1046 C CA . GLU A 1 136 ? -5.083 1.278 14.582 1.00 93.69 136 GLU A CA 1
ATOM 1047 C C . GLU A 1 136 ? -5.158 1.512 13.076 1.00 93.69 136 GLU A C 1
ATOM 1049 O O . GLU A 1 136 ? -4.165 1.935 12.490 1.00 93.69 136 GLU A O 1
ATOM 1054 N N . LEU A 1 137 ? -6.336 1.326 12.474 1.00 94.31 137 LEU A N 1
ATOM 1055 C CA . LEU A 1 137 ? -6.529 1.594 11.051 1.00 94.31 137 LEU A CA 1
ATOM 1056 C C . LEU A 1 137 ? -6.311 3.073 10.712 1.00 94.31 137 LEU A C 1
ATOM 1058 O O . LEU A 1 137 ? -5.620 3.379 9.750 1.00 94.31 137 LEU A O 1
ATOM 1062 N N . ASP A 1 138 ? -6.820 3.995 11.531 1.00 94.62 138 ASP A N 1
ATOM 1063 C CA . ASP A 1 138 ? -6.619 5.433 11.329 1.00 94.62 138 ASP A CA 1
ATOM 1064 C C . ASP A 1 138 ? -5.127 5.805 11.376 1.00 94.62 138 ASP A C 1
ATOM 1066 O O . ASP A 1 138 ? -4.668 6.632 10.589 1.00 94.62 138 ASP A O 1
ATOM 1070 N N . ARG A 1 139 ? -4.357 5.188 12.286 1.00 94.88 139 ARG A N 1
ATOM 1071 C CA . ARG A 1 139 ? -2.900 5.381 12.367 1.00 94.88 139 ARG A CA 1
ATOM 1072 C C . ARG A 1 139 ? -2.183 4.802 11.153 1.00 94.88 139 ARG A C 1
ATOM 1074 O O . ARG A 1 139 ? -1.298 5.467 10.627 1.00 94.88 139 ARG A O 1
ATOM 1081 N N . LEU A 1 140 ? -2.586 3.615 10.697 1.00 94.38 140 LEU A N 1
ATOM 1082 C CA . LEU A 1 140 ? -2.060 3.007 9.477 1.00 94.38 140 LEU A CA 1
ATOM 1083 C C . LEU A 1 140 ? -2.313 3.906 8.261 1.00 94.38 140 LEU A C 1
ATOM 1085 O O . LEU A 1 140 ? -1.377 4.216 7.537 1.00 94.38 140 LEU A O 1
ATOM 1089 N N . CYS A 1 141 ? -3.549 4.370 8.065 1.00 94.75 141 CYS A N 1
ATOM 1090 C CA . CYS A 1 141 ? -3.904 5.237 6.943 1.00 94.75 141 CYS A CA 1
ATOM 1091 C C . CYS A 1 141 ? -3.093 6.537 6.947 1.00 94.75 141 CYS A C 1
ATOM 1093 O O . CYS A 1 141 ? -2.606 6.935 5.899 1.00 94.75 141 CYS A O 1
ATOM 1095 N N . ARG A 1 142 ? -2.902 7.181 8.109 1.00 94.06 142 ARG A N 1
ATOM 1096 C CA . ARG A 1 142 ? -2.063 8.391 8.193 1.00 94.06 142 ARG A CA 1
ATOM 1097 C C . ARG A 1 142 ? -0.603 8.099 7.867 1.00 94.06 142 ARG A C 1
ATOM 1099 O O . ARG A 1 142 ? -0.025 8.812 7.065 1.00 94.06 142 ARG A O 1
ATOM 1106 N N . ALA A 1 143 ? -0.043 7.016 8.406 1.00 92.44 143 ALA A N 1
ATOM 1107 C CA . ALA A 1 143 ? 1.326 6.618 8.088 1.00 92.44 143 ALA A CA 1
ATOM 1108 C C . ALA A 1 143 ? 1.518 6.357 6.584 1.00 92.44 143 ALA A C 1
ATOM 1110 O O . ALA A 1 143 ? 2.528 6.762 6.020 1.00 92.44 143 ALA A O 1
ATOM 1111 N N . LEU A 1 144 ? 0.535 5.729 5.927 1.00 90.31 144 LEU A N 1
ATOM 1112 C CA . LEU A 1 144 ? 0.536 5.541 4.473 1.00 90.31 144 LEU A CA 1
ATOM 1113 C C . LEU A 1 144 ? 0.375 6.861 3.711 1.00 90.31 144 LEU A C 1
ATOM 1115 O O . LEU A 1 144 ? 0.959 7.007 2.647 1.00 90.31 144 LEU A O 1
ATOM 1119 N N . GLY A 1 145 ? -0.408 7.806 4.233 1.00 87.75 145 GLY A N 1
ATOM 1120 C CA . GLY A 1 145 ? -0.574 9.138 3.651 1.00 87.75 145 GLY A CA 1
ATOM 1121 C C . GLY A 1 145 ? 0.678 10.013 3.746 1.00 87.75 145 GLY A C 1
ATOM 1122 O O . GLY A 1 145 ? 0.951 10.769 2.823 1.00 87.75 145 GLY A O 1
ATOM 1123 N N . ASP A 1 146 ? 1.451 9.878 4.823 1.00 86.69 146 ASP A N 1
ATOM 1124 C CA . ASP A 1 146 ? 2.654 10.678 5.093 1.00 86.69 146 ASP A CA 1
ATOM 1125 C C . ASP A 1 146 ? 3.941 10.105 4.448 1.00 86.69 146 ASP A C 1
ATOM 1127 O O . ASP A 1 146 ? 5.019 10.678 4.624 1.00 86.69 146 ASP A O 1
ATOM 1131 N N . SER A 1 147 ? 3.845 8.961 3.753 1.00 78.44 147 SER A N 1
ATOM 1132 C CA . SER A 1 147 ? 4.977 8.223 3.154 1.00 78.44 147 SER A CA 1
ATOM 1133 C C . SER A 1 147 ? 5.451 8.759 1.800 1.00 78.44 147 SER A C 1
ATOM 1135 O O . SER A 1 147 ? 4.643 9.355 1.053 1.00 78.44 147 SER A O 1
#